Protein AF-A0A3M1UEC3-F1 (afdb_monomer_lite)

Foldseek 3Di:
DDPVVVVVVVVLVVQLVVLQVQLQVQLVVQVVVVLVVCVVVVNNVDDAVLSSQLSSQLSNLLSNLVSCCVPPVDSVVSSVVSNCVRNVVSNVVSVVVVVVVVVVVPDD

Secondary structure (DSSP, 8-state):
--HHHHHHHHHHHHHHHHHHHHHHHHHHHHHHHHHHHHHHTT-TT---HHHHHHHHHHHHHHHHHHHTHHHHS-HHHHHHHHHHHHHHHHHHHHHHHHHHHHHHHT--

Sequence (108 aa):
MSVDHSQADREFFTRWVRATFAGWLLGFVFVVLAAVGGDLIGIGDRESQFIVGIAMGAGVGYAQGRVMRQWLGATWRWAWASAIGMGVPFGVSDLVSAVWSEFSFSLP

Radius of gyration: 18.57 Å; chains: 1; bounding box: 50×21×59 Å

Structure (mmCIF, N/CA/C/O backbone):
data_AF-A0A3M1UEC3-F1
#
_entry.id   AF-A0A3M1UEC3-F1
#
loop_
_atom_site.group_PDB
_atom_site.id
_atom_site.type_symbol
_atom_site.label_atom_id
_atom_site.label_alt_id
_atom_site.label_comp_id
_atom_site.label_asym_id
_atom_site.label_entity_id
_atom_site.label_seq_id
_atom_site.pdbx_PDB_ins_code
_atom_site.Cartn_x
_atom_site.Cartn_y
_atom_site.Cartn_z
_atom_site.occupancy
_atom_site.B_iso_or_equiv
_atom_site.auth_seq_id
_atom_site.auth_comp_id
_atom_site.auth_asym_id
_atom_site.auth_atom_id
_atom_site.pdbx_PDB_model_num
ATOM 1 N N . MET A 1 1 ? -7.027 -0.292 35.930 1.00 54.59 1 MET A N 1
ATOM 2 C CA . MET A 1 1 ? -7.428 -0.537 34.527 1.00 54.59 1 MET A CA 1
ATOM 3 C C . MET A 1 1 ? -8.760 -1.261 34.557 1.00 54.59 1 MET A C 1
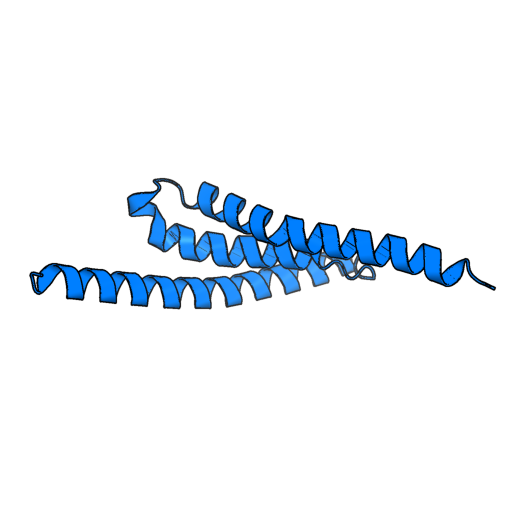ATOM 5 O O . MET A 1 1 ? -8.799 -2.377 35.057 1.00 54.59 1 MET A O 1
ATOM 9 N N . SER A 1 2 ? -9.854 -0.607 34.164 1.00 58.56 2 SER A N 1
ATOM 10 C CA . SER A 1 2 ? -11.191 -1.217 34.160 1.00 58.56 2 SER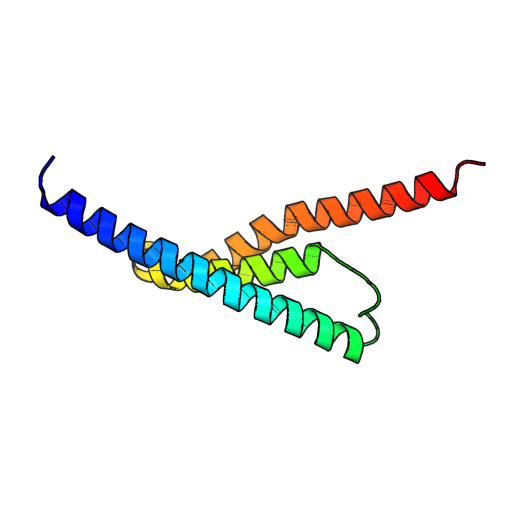 A CA 1
ATOM 11 C C . SER A 1 2 ? -11.321 -2.221 33.009 1.00 58.56 2 SER A C 1
ATOM 13 O O . SER A 1 2 ? -10.767 -2.025 31.928 1.00 58.56 2 SER A O 1
ATOM 15 N N . VAL A 1 3 ? -12.039 -3.316 33.264 1.00 63.69 3 VAL A N 1
ATOM 16 C CA . VAL A 1 3 ? -12.215 -4.469 32.361 1.00 63.69 3 VAL A CA 1
ATOM 17 C C . VAL A 1 3 ? -12.791 -4.072 30.988 1.00 63.69 3 VAL A C 1
ATOM 19 O O . VAL A 1 3 ? -12.439 -4.695 29.987 1.00 63.69 3 VAL A O 1
ATOM 22 N N . ASP A 1 4 ? -13.578 -2.994 30.922 1.00 67.88 4 ASP A N 1
ATOM 23 C CA . ASP A 1 4 ? -14.203 -2.490 29.689 1.00 67.88 4 ASP A CA 1
ATOM 24 C C . ASP A 1 4 ? -13.203 -2.041 28.615 1.00 67.88 4 ASP A C 1
ATOM 26 O O . ASP A 1 4 ? -13.397 -2.336 27.435 1.00 67.88 4 ASP A O 1
ATOM 30 N N . HIS A 1 5 ? -12.095 -1.394 28.996 1.00 69.44 5 HIS A N 1
ATOM 31 C CA . HIS A 1 5 ? -11.080 -0.982 28.016 1.00 69.44 5 HIS A CA 1
ATOM 32 C C . HIS A 1 5 ? -10.411 -2.200 27.362 1.00 69.44 5 HIS A C 1
ATOM 34 O O . HIS A 1 5 ? -10.201 -2.226 26.153 1.00 69.44 5 HIS A O 1
ATOM 40 N N . SER A 1 6 ? -10.175 -3.267 28.135 1.00 79.88 6 SER A N 1
ATOM 41 C CA . SER A 1 6 ? -9.504 -4.469 27.630 1.00 79.88 6 SER A CA 1
ATOM 42 C C . SER A 1 6 ? -10.321 -5.224 26.576 1.00 79.88 6 SER A C 1
ATOM 44 O O . SER A 1 6 ? -9.741 -5.811 25.659 1.00 79.88 6 SER A O 1
ATOM 46 N N . GLN A 1 7 ? -11.652 -5.230 26.684 1.00 84.06 7 GLN A N 1
ATOM 47 C CA . GLN A 1 7 ? -12.507 -5.913 25.709 1.00 84.06 7 GLN A CA 1
ATOM 48 C C . GLN A 1 7 ? -12.624 -5.134 24.396 1.00 84.06 7 GLN A C 1
ATOM 50 O O . GLN A 1 7 ? -12.459 -5.728 23.328 1.00 84.06 7 GLN A O 1
ATOM 55 N N . ALA A 1 8 ? -12.831 -3.815 24.472 1.00 84.19 8 ALA A N 1
ATOM 56 C CA . ALA A 1 8 ? -12.898 -2.951 23.295 1.00 84.19 8 ALA A CA 1
ATOM 57 C C . ALA A 1 8 ? -11.588 -2.987 22.483 1.00 84.19 8 ALA A C 1
ATOM 59 O O . ALA A 1 8 ? -11.621 -3.105 21.255 1.00 84.19 8 ALA A O 1
ATOM 60 N N . ASP A 1 9 ? -10.439 -2.988 23.165 1.00 87.44 9 ASP A N 1
ATOM 61 C CA . ASP A 1 9 ? -9.122 -3.072 22.525 1.00 87.44 9 ASP A CA 1
ATOM 62 C C . ASP A 1 9 ? -8.921 -4.408 21.792 1.00 87.44 9 ASP A C 1
ATOM 64 O O . ASP A 1 9 ? -8.427 -4.442 20.661 1.00 87.44 9 ASP A O 1
ATOM 68 N N . ARG A 1 10 ? -9.349 -5.525 22.397 1.00 89.69 10 ARG A N 1
ATOM 69 C CA . ARG A 1 10 ? -9.280 -6.861 21.775 1.00 89.69 10 ARG A CA 1
ATOM 70 C C . ARG A 1 10 ? -10.174 -6.971 20.549 1.00 89.69 10 ARG A C 1
ATOM 72 O O . ARG A 1 10 ? -9.771 -7.564 19.543 1.00 89.69 10 ARG A O 1
ATOM 79 N N . GLU A 1 11 ? -11.381 -6.421 20.618 1.00 90.75 11 GLU A N 1
ATOM 80 C CA . GLU A 1 11 ? -12.302 -6.421 19.487 1.00 90.75 11 GLU A CA 1
ATOM 81 C C . GLU A 1 11 ? -11.749 -5.579 18.333 1.00 90.75 11 GLU A C 1
ATOM 83 O O . GLU A 1 11 ? -11.721 -6.045 17.187 1.00 90.75 11 GLU A O 1
ATOM 88 N N . PHE A 1 12 ? -11.250 -4.376 18.631 1.00 90.12 12 PHE A N 1
ATOM 89 C CA . PHE A 1 12 ? -10.588 -3.531 17.645 1.00 90.12 12 PHE A CA 1
ATOM 90 C C . PHE A 1 12 ? -9.405 -4.251 16.997 1.00 90.12 12 PHE A C 1
ATOM 92 O O . PHE A 1 12 ? -9.348 -4.342 15.771 1.00 90.12 12 PHE A O 1
ATOM 99 N N . PHE A 1 13 ? -8.509 -4.822 17.804 1.00 92.06 13 PHE A N 1
ATOM 100 C CA . PHE A 1 13 ? -7.345 -5.552 17.316 1.00 92.06 13 PHE A CA 1
ATOM 101 C C . PHE A 1 13 ? -7.744 -6.715 16.400 1.00 92.06 13 PHE A C 1
ATOM 103 O O . PHE A 1 13 ? -7.201 -6.870 15.309 1.00 92.06 13 PHE A O 1
ATOM 110 N N . THR A 1 14 ? -8.755 -7.493 16.785 1.00 94.88 14 THR A N 1
ATOM 111 C CA . THR A 1 14 ? -9.245 -8.615 15.973 1.00 94.88 14 THR A CA 1
ATOM 112 C C . THR A 1 14 ? -9.810 -8.136 14.634 1.00 94.88 14 THR A C 1
ATOM 114 O O . THR A 1 14 ? -9.504 -8.705 13.582 1.00 94.88 14 THR A O 1
ATOM 117 N N . ARG A 1 15 ? -10.617 -7.066 14.643 1.00 94.06 15 ARG A N 1
ATOM 118 C CA . ARG A 1 15 ? -11.148 -6.447 13.417 1.00 94.06 15 ARG A CA 1
ATOM 119 C C . ARG A 1 15 ? -10.018 -5.906 12.539 1.00 94.06 15 ARG A C 1
ATOM 121 O O . ARG A 1 15 ? -10.052 -6.100 11.326 1.00 94.06 15 ARG A O 1
ATOM 128 N N . TRP A 1 16 ? -9.006 -5.289 13.144 1.00 93.69 16 TRP A N 1
ATOM 129 C CA . TRP A 1 16 ? -7.830 -4.750 12.465 1.00 93.69 16 TRP A CA 1
ATOM 130 C C . TRP A 1 16 ? -6.991 -5.833 11.783 1.00 93.69 16 TRP A C 1
ATOM 132 O O . TRP A 1 16 ? -6.658 -5.702 10.604 1.00 93.69 16 TRP A O 1
ATOM 142 N N . VAL A 1 17 ? -6.695 -6.932 12.484 1.00 96.06 17 VAL A N 1
ATOM 143 C CA . VAL A 1 17 ? -5.950 -8.074 11.931 1.00 96.06 17 VAL A CA 1
ATOM 144 C C . VAL A 1 17 ? -6.707 -8.686 10.755 1.00 96.06 17 VAL A C 1
ATOM 146 O O . VAL A 1 17 ? -6.132 -8.871 9.684 1.00 96.06 17 VAL A O 1
ATOM 149 N N . ARG A 1 18 ? -8.015 -8.931 10.906 1.00 96.06 18 ARG A N 1
ATOM 150 C CA . ARG A 1 18 ? -8.853 -9.482 9.826 1.00 96.06 18 ARG A CA 1
ATOM 151 C C . ARG A 1 18 ? -8.923 -8.555 8.618 1.00 96.06 18 ARG A C 1
ATOM 153 O O . ARG A 1 18 ? -8.848 -9.028 7.489 1.00 96.06 18 ARG A O 1
ATOM 160 N N . ALA A 1 19 ? -9.051 -7.250 8.843 1.00 95.25 19 ALA A N 1
ATOM 161 C CA . ALA A 1 19 ? -9.049 -6.268 7.768 1.00 95.25 19 ALA A CA 1
ATOM 162 C C . ALA A 1 19 ? -7.689 -6.179 7.075 1.00 95.25 19 ALA A C 1
ATOM 164 O O . ALA A 1 19 ? -7.642 -6.084 5.857 1.00 95.25 19 ALA A O 1
ATOM 165 N N . THR A 1 20 ? -6.590 -6.277 7.822 1.00 95.31 20 THR A N 1
ATOM 166 C CA . THR A 1 20 ? -5.242 -6.318 7.243 1.00 95.31 20 THR A CA 1
ATOM 167 C C . THR A 1 20 ? -5.074 -7.560 6.372 1.00 95.31 20 THR A C 1
ATOM 169 O O . THR A 1 20 ? -4.657 -7.439 5.227 1.00 95.31 20 THR A O 1
ATOM 172 N N . PHE A 1 21 ? -5.486 -8.732 6.859 1.00 97.38 21 PHE A N 1
ATOM 173 C CA . PHE A 1 21 ? -5.464 -9.971 6.080 1.00 97.38 21 PHE A CA 1
ATOM 174 C C . PHE A 1 21 ? -6.317 -9.876 4.803 1.00 97.38 21 PHE A C 1
ATOM 176 O O . PHE A 1 21 ? -5.835 -10.163 3.710 1.00 97.38 21 PHE A O 1
ATOM 183 N N . ALA A 1 22 ? -7.563 -9.404 4.914 1.00 96.06 22 ALA A N 1
ATOM 184 C CA . ALA A 1 22 ? -8.431 -9.188 3.756 1.00 96.06 22 ALA A CA 1
ATOM 185 C C . ALA A 1 22 ? -7.841 -8.162 2.774 1.00 96.06 22 ALA A C 1
ATOM 187 O O . ALA A 1 22 ? -7.955 -8.321 1.563 1.00 96.06 22 ALA A O 1
ATOM 188 N N . GLY A 1 23 ? -7.184 -7.130 3.298 1.00 96.88 23 GLY A N 1
ATOM 189 C CA . GLY A 1 23 ? -6.496 -6.117 2.516 1.00 96.88 23 GLY A CA 1
ATOM 190 C C . GLY A 1 23 ? -5.290 -6.657 1.752 1.00 96.88 23 GLY A C 1
ATOM 191 O O . GLY A 1 23 ? -5.084 -6.262 0.611 1.00 96.88 23 GLY A O 1
ATOM 192 N N . TRP A 1 24 ? -4.545 -7.604 2.326 1.00 96.88 24 TRP A N 1
ATOM 193 C CA . TRP A 1 24 ? -3.484 -8.328 1.621 1.00 96.88 24 TRP A CA 1
ATOM 194 C C . TRP A 1 24 ? -4.037 -9.163 0.465 1.00 96.88 24 TRP A C 1
ATOM 196 O O . TRP A 1 24 ? -3.508 -9.084 -0.640 1.00 96.88 24 TRP A O 1
ATOM 206 N N . LEU A 1 25 ? -5.128 -9.908 0.683 1.00 97.69 25 LEU A N 1
ATOM 207 C CA . LEU A 1 25 ? -5.791 -10.660 -0.392 1.00 97.69 25 LEU A CA 1
ATOM 208 C C . LEU A 1 25 ? -6.293 -9.732 -1.505 1.00 97.69 25 LEU A C 1
ATOM 210 O O . LEU A 1 25 ? -6.100 -10.015 -2.683 1.00 97.69 25 LEU A O 1
ATOM 214 N N . LEU A 1 26 ? -6.904 -8.603 -1.136 1.00 96.88 26 LEU A N 1
ATOM 215 C CA . LEU A 1 26 ? -7.363 -7.596 -2.090 1.00 96.88 26 LEU A CA 1
ATOM 216 C C . LEU A 1 26 ? -6.193 -6.967 -2.859 1.00 96.88 26 LEU A C 1
ATOM 218 O O . LEU A 1 26 ? -6.276 -6.798 -4.071 1.00 96.88 26 LEU A O 1
ATOM 222 N N . GLY A 1 27 ? -5.097 -6.659 -2.165 1.00 97.00 27 GLY A N 1
ATOM 223 C CA . GLY A 1 27 ? -3.867 -6.156 -2.769 1.00 97.00 27 GLY A CA 1
ATOM 224 C C . GLY A 1 27 ? -3.292 -7.142 -3.779 1.00 97.00 27 GLY A C 1
ATOM 225 O O . GLY A 1 27 ? -2.985 -6.751 -4.898 1.00 97.00 27 GLY A O 1
ATOM 226 N N . PHE A 1 28 ? -3.247 -8.431 -3.436 1.00 96.56 28 PHE A N 1
ATOM 227 C CA . PHE A 1 28 ? -2.815 -9.482 -4.355 1.00 96.56 28 PHE A CA 1
ATOM 228 C C . PHE A 1 28 ? -3.693 -9.542 -5.612 1.00 96.56 28 PHE A C 1
ATOM 230 O O . PHE A 1 28 ? -3.174 -9.612 -6.723 1.00 96.56 28 PHE A O 1
ATOM 237 N N . VAL A 1 29 ? -5.018 -9.435 -5.463 1.00 97.56 29 VAL A N 1
ATOM 238 C CA . VAL A 1 29 ? -5.930 -9.336 -6.614 1.00 97.56 29 VAL A CA 1
ATOM 239 C C . VAL A 1 29 ? -5.596 -8.117 -7.477 1.00 97.56 29 VAL A C 1
ATOM 241 O O . VAL A 1 29 ? -5.548 -8.237 -8.697 1.00 97.56 29 VAL A O 1
ATOM 244 N N . PHE A 1 30 ? -5.313 -6.957 -6.878 1.00 96.25 30 PHE A N 1
ATOM 245 C CA . PHE A 1 30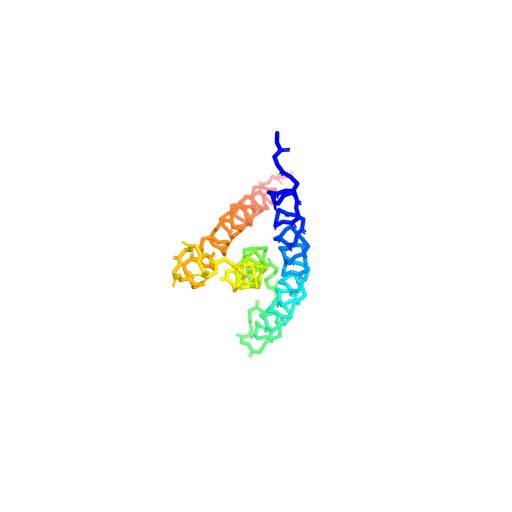 ? -4.896 -5.769 -7.628 1.00 96.25 30 PHE A CA 1
ATOM 246 C C . PHE A 1 30 ? -3.560 -5.957 -8.351 1.00 96.25 30 PHE A C 1
ATOM 248 O O . PHE A 1 30 ? -3.437 -5.497 -9.481 1.00 96.25 30 PHE A O 1
ATOM 255 N N . VAL A 1 31 ? -2.595 -6.661 -7.751 1.00 94.94 31 VAL A N 1
ATOM 256 C CA . VAL A 1 31 ? -1.324 -7.008 -8.406 1.00 94.94 31 VAL A CA 1
ATOM 257 C C . VAL A 1 31 ? -1.577 -7.873 -9.639 1.00 94.94 31 VAL A C 1
ATOM 259 O O . VAL A 1 31 ? -1.076 -7.556 -10.712 1.00 94.94 31 VAL A O 1
ATOM 262 N N . VAL A 1 32 ? -2.400 -8.919 -9.518 1.00 94.94 32 VAL A N 1
ATOM 263 C CA . VAL A 1 32 ? -2.747 -9.797 -10.649 1.00 94.94 32 VAL A CA 1
ATOM 264 C C . VAL A 1 32 ? -3.461 -9.019 -11.753 1.00 94.94 32 VAL A C 1
ATOM 266 O O . VAL A 1 32 ? -3.120 -9.159 -12.924 1.00 94.94 32 VAL A O 1
ATOM 269 N N . LEU A 1 33 ? -4.425 -8.165 -11.398 1.00 94.69 33 LEU A N 1
ATOM 270 C CA . LEU A 1 33 ? -5.126 -7.325 -12.371 1.00 94.69 33 LEU A CA 1
ATOM 271 C C . LEU A 1 33 ? -4.184 -6.336 -13.064 1.00 94.69 33 LEU A C 1
ATOM 273 O O . LEU A 1 33 ? -4.321 -6.114 -14.264 1.00 94.69 33 LEU A O 1
ATOM 277 N N . ALA A 1 34 ? -3.233 -5.755 -12.330 1.00 91.94 34 ALA A N 1
ATOM 278 C CA . ALA A 1 34 ? -2.233 -4.861 -12.895 1.00 91.94 34 ALA A CA 1
ATOM 279 C C . ALA A 1 34 ? -1.276 -5.601 -13.839 1.00 91.94 34 ALA A C 1
ATOM 281 O O . ALA A 1 34 ? -0.974 -5.073 -14.903 1.00 91.94 34 ALA A O 1
ATOM 282 N N . ALA A 1 35 ? -0.861 -6.823 -13.492 1.00 91.62 35 ALA A N 1
ATOM 283 C CA . ALA 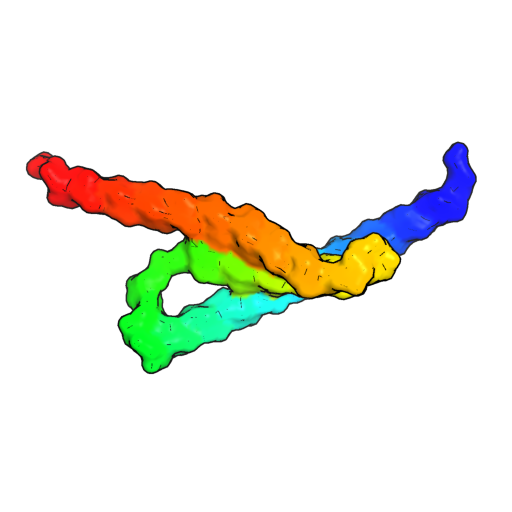A 1 35 ? -0.023 -7.662 -14.346 1.00 91.62 35 ALA A CA 1
ATOM 284 C C . ALA A 1 35 ? -0.739 -8.008 -15.661 1.00 91.62 35 ALA A C 1
ATOM 286 O O . ALA A 1 35 ? -0.255 -7.664 -16.734 1.00 91.62 35 ALA A O 1
ATOM 287 N N . VAL A 1 36 ? -1.955 -8.561 -15.579 1.00 92.25 36 VAL A N 1
ATOM 288 C CA . VAL A 1 36 ? -2.766 -8.889 -16.766 1.00 92.25 36 VAL A CA 1
ATOM 289 C C . VAL A 1 36 ? -3.069 -7.638 -17.595 1.00 92.25 36 VAL A C 1
ATOM 291 O O . VAL A 1 36 ? -2.993 -7.663 -18.819 1.00 92.25 36 VAL A O 1
ATOM 294 N N . GLY A 1 37 ? -3.403 -6.520 -16.946 1.00 91.31 37 GLY A N 1
ATOM 295 C CA . GLY A 1 37 ? -3.618 -5.244 -17.628 1.00 91.31 37 GLY A CA 1
ATOM 296 C C . GLY A 1 37 ? -2.360 -4.733 -18.334 1.00 91.31 37 GLY A C 1
ATOM 297 O O . GLY A 1 37 ? -2.461 -4.193 -19.434 1.00 91.31 37 GLY A O 1
ATOM 298 N N . GLY A 1 38 ? -1.188 -4.935 -17.728 1.00 89.38 38 GLY A N 1
ATOM 299 C CA . GLY A 1 38 ? 0.113 -4.612 -18.304 1.00 89.38 38 GLY A CA 1
ATOM 300 C C . GLY A 1 38 ? 0.415 -5.429 -19.557 1.00 89.38 38 GLY A C 1
ATOM 301 O O . GLY A 1 38 ? 0.823 -4.852 -20.568 1.00 89.38 38 GLY A O 1
ATOM 302 N N . ASP A 1 39 ? 0.137 -6.734 -19.530 1.00 89.38 39 ASP A N 1
ATOM 303 C CA . ASP A 1 39 ? 0.278 -7.619 -20.694 1.00 89.38 39 ASP A CA 1
ATOM 304 C C . ASP A 1 39 ? -0.603 -7.151 -21.861 1.00 89.38 39 ASP A C 1
ATOM 306 O O . ASP A 1 39 ? -0.152 -7.071 -23.003 1.00 89.38 39 ASP A O 1
ATOM 310 N N . LEU A 1 40 ? -1.852 -6.761 -21.576 1.00 90.81 40 LEU A N 1
ATOM 311 C CA . LEU A 1 40 ? -2.809 -6.318 -22.597 1.00 90.81 40 LEU A CA 1
ATOM 312 C C . LEU A 1 40 ? -2.403 -5.021 -23.310 1.00 90.81 40 LEU A C 1
ATOM 314 O O . LEU A 1 40 ? -2.800 -4.814 -24.457 1.00 90.81 40 LEU A O 1
ATOM 318 N N . ILE A 1 41 ? -1.639 -4.144 -22.652 1.00 90.12 41 ILE A N 1
ATOM 319 C CA . ILE A 1 41 ? -1.173 -2.871 -23.230 1.00 90.12 41 ILE A CA 1
ATOM 320 C C . ILE A 1 41 ? 0.309 -2.898 -23.634 1.00 90.12 41 ILE A C 1
ATOM 322 O O . ILE A 1 41 ? 0.861 -1.858 -23.992 1.00 90.12 41 ILE A O 1
ATOM 326 N N . GLY A 1 42 ? 0.949 -4.073 -23.598 1.00 84.44 42 GLY A N 1
ATOM 327 C CA . GLY A 1 42 ? 2.332 -4.270 -24.044 1.00 84.44 42 GLY A CA 1
ATOM 328 C C . GLY A 1 42 ? 3.401 -3.706 -23.104 1.00 84.44 42 GLY A C 1
ATOM 329 O O . GLY A 1 42 ? 4.500 -3.392 -23.555 1.00 84.44 42 GLY A O 1
ATOM 330 N N . ILE A 1 43 ? 3.093 -3.544 -21.813 1.00 82.44 43 ILE A N 1
ATOM 331 C CA . ILE A 1 43 ? 4.067 -3.146 -20.775 1.00 82.44 43 ILE A CA 1
ATOM 332 C C . ILE A 1 43 ? 4.365 -4.265 -19.766 1.00 82.44 43 ILE A C 1
ATOM 334 O O . ILE A 1 43 ? 5.120 -4.035 -18.824 1.00 82.44 43 ILE A O 1
ATOM 338 N N . GLY A 1 44 ? 3.771 -5.448 -19.953 1.00 73.88 44 GLY A N 1
ATOM 339 C CA . GLY A 1 44 ? 3.850 -6.593 -19.040 1.00 73.88 44 GLY A CA 1
ATOM 340 C C . GLY A 1 44 ? 5.259 -7.135 -18.799 1.00 73.88 44 GLY A C 1
ATOM 341 O O . GLY A 1 44 ? 5.560 -7.596 -17.703 1.00 73.88 44 GLY A O 1
ATOM 342 N N . ASP A 1 45 ? 6.163 -6.961 -19.766 1.00 71.12 45 ASP A N 1
ATOM 343 C CA . ASP A 1 45 ? 7.559 -7.408 -19.663 1.00 71.12 45 ASP A CA 1
ATOM 344 C C . ASP A 1 45 ? 8.386 -6.615 -18.630 1.00 71.12 45 ASP A C 1
ATOM 346 O O . ASP A 1 45 ? 9.534 -6.958 -18.344 1.00 71.12 45 ASP A O 1
ATOM 350 N N . ARG A 1 46 ? 7.839 -5.524 -18.075 1.00 74.12 46 ARG A N 1
ATOM 351 C CA . ARG A 1 46 ? 8.498 -4.724 -17.038 1.00 74.12 46 ARG A CA 1
ATOM 352 C C . ARG A 1 46 ? 8.027 -5.165 -15.660 1.00 74.12 46 ARG A C 1
ATOM 354 O O . ARG A 1 46 ? 7.011 -4.683 -15.157 1.00 74.12 46 ARG A O 1
ATOM 361 N N . GLU A 1 47 ? 8.816 -6.016 -15.010 1.00 76.31 47 GLU A N 1
ATOM 362 C CA . GLU A 1 47 ? 8.678 -6.233 -13.571 1.00 76.31 47 GLU A CA 1
ATOM 363 C C . GLU A 1 47 ? 8.915 -4.904 -12.836 1.00 76.31 47 GLU A C 1
ATOM 365 O O . GLU A 1 47 ? 10.014 -4.355 -12.858 1.00 76.31 47 GLU A O 1
ATOM 370 N N . SER A 1 48 ? 7.873 -4.361 -12.202 1.00 87.44 48 SER A N 1
ATOM 371 C CA . SER A 1 48 ? 7.969 -3.140 -11.398 1.00 87.44 48 SER A CA 1
ATOM 372 C C . SER A 1 48 ? 7.433 -3.397 -9.997 1.00 87.44 48 SER A C 1
ATOM 374 O O . SER A 1 48 ? 6.223 -3.552 -9.789 1.00 87.44 48 SER A O 1
ATOM 376 N N . GLN A 1 49 ? 8.336 -3.401 -9.012 1.00 91.44 49 GLN A N 1
ATOM 377 C CA . GLN A 1 49 ? 7.960 -3.501 -7.605 1.00 91.44 49 GLN A CA 1
ATOM 378 C C . GLN A 1 49 ? 7.139 -2.279 -7.184 1.00 91.44 49 GLN A C 1
ATOM 380 O O . GLN A 1 49 ? 6.282 -2.393 -6.312 1.00 91.44 49 GLN A O 1
ATOM 385 N N . PHE A 1 50 ? 7.319 -1.119 -7.824 1.00 92.38 50 PHE A N 1
ATOM 386 C CA . PHE A 1 50 ? 6.486 0.059 -7.580 1.00 92.38 50 PHE A CA 1
ATOM 387 C C . PHE A 1 50 ? 4.991 -0.236 -7.763 1.00 92.38 50 PHE A C 1
ATOM 389 O O . PHE A 1 50 ? 4.187 0.088 -6.885 1.00 92.38 50 PHE A O 1
ATOM 396 N N . ILE A 1 51 ? 4.615 -0.899 -8.863 1.00 91.94 51 ILE A N 1
ATOM 397 C CA . ILE A 1 51 ? 3.219 -1.273 -9.136 1.00 91.94 51 ILE A CA 1
ATOM 398 C C . ILE A 1 51 ? 2.708 -2.235 -8.062 1.00 91.94 51 ILE A C 1
ATOM 400 O O . ILE A 1 51 ? 1.598 -2.055 -7.556 1.00 91.94 51 ILE A O 1
ATOM 404 N N . VAL A 1 52 ? 3.539 -3.199 -7.651 1.00 93.06 52 VAL A N 1
ATOM 405 C CA . VAL A 1 52 ? 3.223 -4.115 -6.547 1.00 93.06 52 VAL A CA 1
ATOM 406 C C . VAL A 1 52 ? 2.952 -3.338 -5.258 1.00 93.06 52 VAL A C 1
ATOM 408 O O . VAL A 1 52 ? 1.947 -3.576 -4.593 1.00 93.06 52 VAL A O 1
ATOM 411 N N . GLY A 1 53 ? 3.793 -2.361 -4.925 1.00 93.62 53 GLY A N 1
ATOM 412 C CA . GLY A 1 53 ? 3.677 -1.555 -3.707 1.00 93.62 53 GLY A CA 1
ATOM 413 C C . GLY A 1 53 ? 2.420 -0.702 -3.680 1.00 93.62 53 GLY A C 1
ATOM 414 O O . GLY A 1 53 ? 1.720 -0.665 -2.667 1.00 93.62 53 GLY A O 1
ATOM 415 N N . ILE A 1 54 ? 2.086 -0.068 -4.804 1.00 95.94 54 ILE A N 1
ATOM 416 C CA . ILE A 1 54 ? 0.851 0.708 -4.945 1.00 95.94 54 ILE A CA 1
ATOM 417 C C . ILE A 1 54 ? -0.375 -0.204 -4.837 1.00 95.94 54 ILE A C 1
ATOM 419 O O . ILE A 1 54 ? -1.297 0.113 -4.086 1.00 95.94 54 ILE A O 1
ATOM 423 N N . ALA A 1 55 ? -0.387 -1.345 -5.531 1.00 95.69 55 ALA A N 1
ATOM 424 C CA . ALA A 1 55 ? -1.502 -2.291 -5.512 1.00 95.69 55 ALA A CA 1
ATOM 425 C C . ALA A 1 55 ? -1.724 -2.893 -4.113 1.00 95.69 55 ALA A C 1
ATOM 427 O O . ALA A 1 55 ? -2.842 -2.871 -3.588 1.00 95.69 55 ALA A O 1
ATOM 428 N N . MET A 1 56 ? -0.652 -3.353 -3.464 1.00 96.62 56 MET A N 1
ATOM 429 C CA . MET A 1 56 ? -0.695 -3.882 -2.101 1.00 96.62 56 MET A CA 1
ATOM 430 C C . MET A 1 56 ? -1.107 -2.812 -1.092 1.00 96.62 56 MET A C 1
ATOM 432 O O . MET A 1 56 ? -2.005 -3.042 -0.278 1.00 96.62 56 MET A O 1
ATOM 436 N N . GLY A 1 57 ? -0.514 -1.620 -1.176 1.00 96.44 57 GLY A N 1
ATOM 437 C CA . GLY A 1 57 ? -0.837 -0.504 -0.295 1.00 96.44 57 GLY A CA 1
ATOM 438 C C . GLY A 1 57 ? -2.274 -0.013 -0.465 1.00 96.44 57 GLY A C 1
ATOM 439 O O . GLY A 1 57 ? -2.934 0.279 0.532 1.00 96.44 57 GLY A O 1
ATOM 440 N N . ALA A 1 58 ? -2.804 -0.004 -1.690 1.00 95.56 58 ALA A N 1
ATOM 441 C CA . ALA A 1 58 ? -4.202 0.321 -1.956 1.00 95.56 58 ALA A CA 1
ATOM 442 C C . ALA A 1 58 ? -5.158 -0.732 -1.374 1.00 95.56 58 ALA A C 1
ATOM 444 O O . ALA A 1 58 ? -6.140 -0.366 -0.728 1.00 95.56 58 ALA A O 1
ATOM 445 N N . GLY A 1 59 ? -4.869 -2.027 -1.546 1.00 96.12 59 GLY A N 1
ATOM 446 C CA . GLY A 1 59 ? -5.685 -3.115 -0.994 1.00 96.12 59 GLY A CA 1
ATOM 447 C C . GLY A 1 59 ? -5.708 -3.116 0.538 1.00 96.12 59 GLY A C 1
ATOM 448 O O . GLY A 1 59 ? -6.780 -3.079 1.155 1.00 96.12 59 GLY A O 1
ATOM 449 N N . VAL A 1 60 ? -4.524 -3.076 1.158 1.00 96.56 60 VAL A N 1
ATOM 450 C CA . VAL A 1 60 ? -4.361 -3.031 2.620 1.00 96.56 60 VAL A CA 1
ATOM 451 C C . VAL A 1 60 ? -4.970 -1.760 3.197 1.00 96.56 60 VAL A C 1
ATOM 453 O O . VAL A 1 60 ? -5.781 -1.830 4.123 1.00 96.56 60 VAL A O 1
ATOM 456 N N . GLY A 1 61 ? -4.643 -0.605 2.619 1.00 95.50 61 GLY A N 1
ATOM 457 C CA . GLY A 1 61 ? -5.144 0.685 3.068 1.00 95.50 61 GLY A CA 1
ATOM 458 C C . GLY A 1 61 ? -6.656 0.827 2.890 1.00 95.50 61 GLY A C 1
ATOM 459 O O . GLY A 1 61 ? -7.337 1.361 3.763 1.00 95.50 61 GLY A O 1
ATOM 460 N N . TYR A 1 62 ? -7.246 0.290 1.824 1.00 94.94 62 TYR A N 1
ATOM 461 C CA . TYR A 1 62 ? -8.702 0.281 1.695 1.00 94.94 62 TYR A CA 1
ATOM 462 C C . TYR A 1 62 ? -9.357 -0.532 2.819 1.00 94.94 62 TYR A C 1
ATOM 464 O O . TYR A 1 62 ? -10.236 -0.021 3.519 1.00 94.94 62 TYR A O 1
ATOM 472 N N . ALA A 1 63 ? -8.913 -1.772 3.044 1.00 95.06 63 ALA A N 1
ATOM 473 C CA . ALA A 1 63 ? -9.512 -2.654 4.043 1.00 95.06 63 ALA A CA 1
ATOM 474 C C . ALA A 1 63 ? -9.327 -2.128 5.478 1.00 95.06 63 ALA A C 1
ATOM 476 O O . ALA A 1 63 ? -10.291 -2.058 6.247 1.00 95.06 63 ALA A O 1
ATOM 477 N N . GLN A 1 64 ? -8.123 -1.670 5.826 1.00 94.69 64 GLN A N 1
ATOM 478 C CA . GLN A 1 64 ? -7.851 -1.012 7.107 1.00 94.69 64 GLN A CA 1
ATOM 479 C C . GLN A 1 64 ? -8.655 0.282 7.261 1.00 94.69 64 GLN A C 1
ATOM 481 O O . GLN A 1 64 ? -9.270 0.517 8.302 1.00 94.69 64 GLN A O 1
ATOM 486 N N . GLY A 1 65 ? -8.740 1.089 6.203 1.00 93.44 65 GLY A N 1
ATOM 487 C CA . GLY A 1 65 ? -9.497 2.334 6.190 1.00 93.44 65 GLY A CA 1
ATOM 488 C C . GLY A 1 65 ? -11.003 2.136 6.386 1.00 93.44 65 GLY A C 1
ATOM 489 O O . GLY A 1 65 ? -11.686 3.066 6.817 1.00 93.44 65 GLY A O 1
ATOM 490 N N . ARG A 1 66 ? -11.556 0.947 6.100 1.00 91.12 66 ARG A N 1
ATOM 491 C CA . ARG A 1 66 ? -12.952 0.599 6.427 1.00 91.12 66 ARG A CA 1
ATOM 492 C C . ARG A 1 66 ? -13.145 0.404 7.924 1.00 91.12 66 ARG A C 1
ATOM 494 O O . ARG A 1 66 ? -14.119 0.918 8.465 1.00 91.12 66 ARG A O 1
ATOM 501 N N . VAL A 1 67 ? -12.208 -0.274 8.587 1.00 91.00 67 VAL A N 1
ATOM 502 C CA . VAL A 1 67 ? -12.201 -0.396 10.052 1.00 91.00 67 VAL A CA 1
ATOM 503 C C . VAL A 1 67 ? -11.978 0.976 10.678 1.00 91.00 67 VAL A C 1
ATOM 505 O O . VAL A 1 67 ? -12.698 1.350 11.599 1.00 91.00 67 VAL A O 1
ATOM 508 N N . MET A 1 68 ? -11.052 1.766 10.126 1.00 87.69 68 MET A N 1
ATOM 509 C CA . MET A 1 68 ? -10.680 3.064 10.684 1.00 87.69 68 MET A CA 1
ATOM 510 C C . MET A 1 68 ? -11.647 4.211 10.387 1.00 87.69 68 MET A C 1
ATOM 512 O O . MET A 1 68 ? -11.476 5.312 10.915 1.00 87.69 68 MET A O 1
ATOM 516 N N . ARG A 1 69 ? -12.664 3.982 9.549 1.00 87.88 69 ARG A N 1
ATOM 517 C CA . ARG A 1 69 ? -13.563 5.034 9.056 1.00 87.88 69 ARG A CA 1
ATOM 518 C C . ARG A 1 69 ? -14.221 5.825 10.185 1.00 87.88 69 ARG A C 1
ATOM 520 O O . ARG A 1 69 ? -14.413 7.026 10.039 1.00 87.88 69 ARG A O 1
ATOM 527 N N . GLN A 1 70 ? -14.535 5.160 11.294 1.00 81.44 70 GLN A N 1
ATOM 528 C CA . GLN A 1 70 ? -15.159 5.786 12.459 1.00 81.44 70 GLN A CA 1
ATOM 529 C C . GLN A 1 70 ? -14.244 6.771 13.208 1.00 81.44 70 GLN A C 1
ATOM 531 O O . GLN A 1 70 ? -14.759 7.676 13.850 1.00 81.44 70 GLN A O 1
ATOM 536 N N . TRP A 1 71 ? -12.915 6.649 13.087 1.00 81.38 71 TRP A N 1
ATOM 537 C CA . TRP A 1 71 ? -11.960 7.571 13.724 1.00 81.38 71 TRP A CA 1
ATOM 538 C C . TRP A 1 71 ? -11.400 8.617 12.755 1.00 81.38 71 TRP A C 1
ATOM 540 O O . TRP A 1 71 ? -11.211 9.766 13.136 1.00 81.38 71 TRP A O 1
ATOM 550 N N . LEU A 1 72 ? -11.131 8.239 11.501 1.00 77.88 72 LEU A N 1
ATOM 551 C CA . LEU A 1 72 ? -10.470 9.118 10.523 1.00 77.88 72 LEU A CA 1
ATOM 552 C C . LEU A 1 72 ? -11.436 9.828 9.564 1.00 77.88 72 LEU A C 1
ATOM 554 O O . LEU A 1 72 ? -11.005 10.629 8.734 1.00 77.88 72 LEU A O 1
ATOM 558 N N . GLY A 1 73 ? -12.730 9.500 9.604 1.00 76.06 73 GLY A N 1
ATOM 559 C CA . GLY A 1 73 ? -13.774 10.097 8.762 1.00 76.06 73 GLY A CA 1
ATOM 560 C C . GLY A 1 73 ? -13.707 9.738 7.269 1.00 76.06 73 GLY A C 1
ATOM 561 O O . GLY A 1 73 ? -14.722 9.829 6.581 1.00 76.06 73 GLY A O 1
ATOM 562 N N . ALA A 1 74 ? -12.560 9.282 6.748 1.00 80.38 74 ALA A N 1
ATOM 563 C CA . ALA A 1 74 ? -12.372 8.996 5.326 1.00 80.38 74 ALA A CA 1
ATOM 564 C C . ALA A 1 74 ? -11.451 7.790 5.061 1.00 80.38 74 ALA A C 1
ATOM 566 O O . ALA A 1 74 ? -10.227 7.893 5.123 1.00 80.38 74 ALA A O 1
ATOM 567 N N . THR A 1 75 ? -12.047 6.667 4.645 1.00 85.25 75 THR A N 1
ATOM 568 C CA . THR A 1 75 ? -11.339 5.450 4.195 1.00 85.25 75 THR A CA 1
ATOM 569 C C . THR A 1 75 ? -10.333 5.733 3.074 1.00 85.25 75 THR A C 1
ATOM 571 O O . THR A 1 75 ? -9.241 5.175 3.063 1.00 85.25 75 THR A O 1
ATOM 574 N N . TRP A 1 76 ? -10.677 6.632 2.149 1.00 87.31 76 TRP A N 1
ATOM 575 C CA . TRP A 1 76 ? -9.859 6.925 0.970 1.00 87.31 76 TRP A CA 1
ATOM 576 C C . TRP A 1 76 ? -8.531 7.612 1.307 1.00 87.31 76 TRP A C 1
ATOM 578 O O . TRP A 1 76 ? -7.514 7.325 0.685 1.00 87.31 76 TRP A O 1
ATOM 588 N N . ARG A 1 77 ? -8.510 8.474 2.334 1.00 89.88 77 ARG A N 1
ATOM 589 C CA . ARG A 1 77 ? -7.275 9.139 2.781 1.00 89.88 77 ARG A CA 1
ATOM 590 C C . ARG A 1 77 ? -6.275 8.126 3.332 1.00 89.88 77 ARG A C 1
ATOM 592 O O . ARG A 1 77 ? -5.092 8.239 3.040 1.00 89.88 77 ARG A O 1
ATOM 599 N N . TRP A 1 78 ? -6.759 7.127 4.075 1.00 91.44 78 TRP A N 1
ATOM 600 C CA . TRP A 1 78 ? -5.923 6.036 4.580 1.00 91.44 78 TRP A CA 1
ATOM 601 C C . TRP A 1 78 ? -5.393 5.161 3.441 1.00 91.44 78 TRP A C 1
ATOM 603 O O . TRP A 1 78 ? -4.203 4.874 3.405 1.00 91.44 78 TRP A O 1
ATOM 613 N N . ALA A 1 79 ? -6.242 4.830 2.462 1.00 92.25 79 ALA A N 1
ATOM 614 C CA . ALA A 1 79 ? -5.828 4.071 1.284 1.00 92.25 79 ALA A CA 1
ATOM 615 C C . ALA A 1 79 ? -4.682 4.752 0.518 1.00 92.25 79 ALA A C 1
ATOM 617 O O . ALA A 1 79 ? -3.687 4.100 0.218 1.00 92.25 79 ALA A O 1
ATOM 618 N N . TRP A 1 80 ? -4.774 6.064 0.272 1.00 93.56 80 TRP A N 1
ATOM 619 C CA . TRP A 1 80 ? -3.688 6.814 -0.368 1.00 93.56 80 TRP A CA 1
ATOM 620 C C . TRP A 1 80 ? -2.427 6.890 0.481 1.00 93.56 80 TRP A C 1
ATOM 622 O O . TRP A 1 80 ? -1.337 6.723 -0.056 1.00 93.56 80 TRP A O 1
ATOM 632 N N . ALA A 1 81 ? -2.556 7.108 1.791 1.00 94.31 81 ALA A N 1
ATOM 633 C CA . ALA A 1 81 ? -1.403 7.109 2.688 1.00 94.31 81 ALA A CA 1
ATOM 634 C C . ALA A 1 81 ? -0.663 5.762 2.644 1.00 94.31 81 ALA A C 1
ATOM 636 O O . ALA A 1 81 ? 0.558 5.743 2.517 1.00 94.31 81 ALA A O 1
ATOM 637 N N . SER A 1 82 ? -1.391 4.642 2.689 1.00 94.62 82 SER A N 1
ATOM 638 C CA . SER A 1 82 ? -0.808 3.301 2.586 1.00 94.62 82 SER A CA 1
ATOM 639 C C . SER A 1 82 ? -0.212 3.025 1.205 1.00 94.62 82 SER A C 1
ATOM 641 O O . SER A 1 82 ? 0.900 2.510 1.125 1.00 94.62 82 SER A O 1
ATOM 643 N N . ALA A 1 83 ? -0.910 3.395 0.127 1.00 94.94 83 ALA A N 1
ATOM 644 C CA . ALA A 1 83 ? -0.424 3.228 -1.240 1.00 94.94 83 ALA A CA 1
ATOM 645 C C . ALA A 1 83 ? 0.877 4.001 -1.466 1.00 94.94 83 ALA A C 1
ATOM 647 O O . ALA A 1 83 ? 1.859 3.418 -1.902 1.00 94.94 83 ALA A O 1
ATOM 648 N N . ILE A 1 84 ? 0.926 5.283 -1.098 1.00 95.44 84 ILE A N 1
ATOM 649 C CA . ILE A 1 84 ? 2.138 6.101 -1.222 1.00 95.44 84 ILE A CA 1
ATOM 650 C C . ILE A 1 84 ? 3.240 5.558 -0.305 1.00 95.44 84 ILE A C 1
ATOM 652 O O . ILE A 1 84 ? 4.376 5.396 -0.744 1.00 95.44 84 ILE A O 1
ATOM 656 N N . GLY A 1 85 ? 2.906 5.227 0.946 1.00 95.00 85 GLY A N 1
ATOM 657 C CA . GLY A 1 85 ? 3.863 4.718 1.927 1.00 95.00 85 GLY A CA 1
ATOM 658 C C . GLY A 1 85 ? 4.535 3.406 1.515 1.00 95.00 85 GLY A C 1
ATOM 659 O O . GLY A 1 85 ? 5.710 3.221 1.811 1.00 95.00 85 GLY A O 1
ATOM 660 N N . MET A 1 86 ? 3.824 2.519 0.810 1.00 94.31 86 MET A N 1
ATOM 661 C CA . MET A 1 86 ? 4.394 1.284 0.251 1.00 94.31 86 MET A CA 1
ATOM 662 C C . MET A 1 86 ? 5.003 1.484 -1.140 1.00 94.31 86 MET A C 1
ATOM 664 O O . MET A 1 86 ? 6.033 0.896 -1.452 1.00 94.31 86 MET A O 1
ATOM 668 N N . GLY A 1 87 ? 4.396 2.327 -1.973 1.00 94.31 87 GLY A N 1
ATOM 669 C CA . GLY A 1 87 ? 4.858 2.599 -3.329 1.00 94.31 87 GLY A CA 1
ATOM 670 C C . GLY A 1 87 ? 6.224 3.275 -3.349 1.00 94.31 87 GLY A C 1
ATOM 671 O O . GLY A 1 87 ? 7.103 2.831 -4.072 1.00 94.31 87 GLY A O 1
ATOM 672 N N . VAL A 1 88 ? 6.448 4.303 -2.526 1.00 95.19 88 VAL A N 1
ATOM 673 C CA . VAL A 1 88 ? 7.723 5.045 -2.494 1.00 95.19 88 VAL A CA 1
ATOM 674 C C . VAL A 1 88 ? 8.948 4.141 -2.283 1.00 95.19 88 VAL A C 1
ATOM 676 O O . VAL A 1 88 ? 9.841 4.195 -3.128 1.00 95.19 88 VAL A O 1
ATOM 679 N N . PRO A 1 89 ? 9.043 3.300 -1.232 1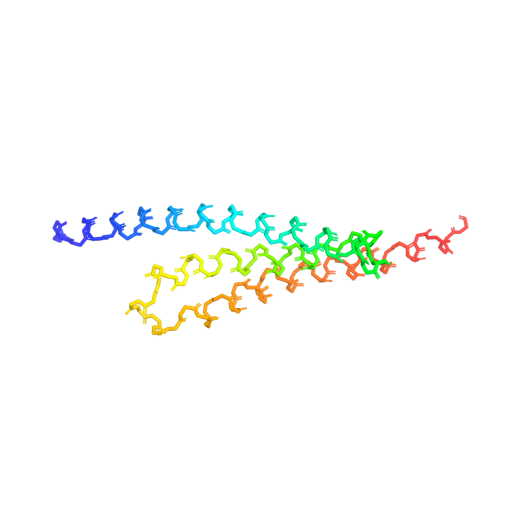.00 92.69 89 PRO A N 1
ATOM 680 C CA . PRO A 1 89 ? 10.225 2.462 -1.032 1.00 92.69 89 PRO A CA 1
ATOM 681 C C . PRO A 1 89 ? 10.434 1.453 -2.169 1.00 92.69 89 PRO A C 1
ATOM 683 O O . PRO A 1 89 ? 11.574 1.219 -2.562 1.00 92.69 89 PRO A O 1
ATOM 686 N N . PHE A 1 90 ? 9.365 0.901 -2.747 1.00 91.69 90 PHE A N 1
ATOM 687 C CA . PHE A 1 90 ? 9.494 -0.007 -3.889 1.00 91.69 90 PHE A CA 1
ATOM 688 C C . PHE A 1 90 ? 9.876 0.716 -5.182 1.00 91.69 90 PHE A C 1
ATOM 690 O O . PHE A 1 90 ? 10.676 0.194 -5.946 1.00 91.69 90 PHE A O 1
ATOM 697 N N . GLY A 1 91 ? 9.404 1.944 -5.397 1.00 92.25 91 GLY A N 1
ATOM 698 C CA . GLY A 1 91 ? 9.845 2.776 -6.519 1.00 92.25 91 GLY A CA 1
ATOM 699 C C . GLY A 1 91 ? 11.307 3.195 -6.400 1.00 92.25 91 GLY A C 1
ATOM 700 O O . GLY A 1 91 ? 12.030 3.200 -7.391 1.00 92.25 91 GLY A O 1
ATOM 701 N N . VAL A 1 92 ? 11.770 3.488 -5.181 1.00 93.69 92 VAL A N 1
ATOM 702 C CA . VAL A 1 92 ? 13.198 3.709 -4.914 1.00 93.69 92 VAL A CA 1
ATOM 703 C C . VAL A 1 92 ? 13.997 2.441 -5.214 1.00 93.69 92 VAL A C 1
ATOM 705 O O . VAL A 1 92 ? 15.043 2.535 -5.848 1.00 93.69 92 VAL A O 1
ATOM 708 N N . SER A 1 93 ? 13.503 1.266 -4.814 1.00 90.44 93 SER A N 1
ATOM 709 C CA . SER A 1 93 ? 14.144 -0.013 -5.139 1.00 90.44 93 SER A CA 1
ATOM 710 C C . SER A 1 93 ? 14.234 -0.242 -6.650 1.00 90.44 93 SER A C 1
ATOM 712 O O . SER A 1 93 ? 15.319 -0.543 -7.134 1.00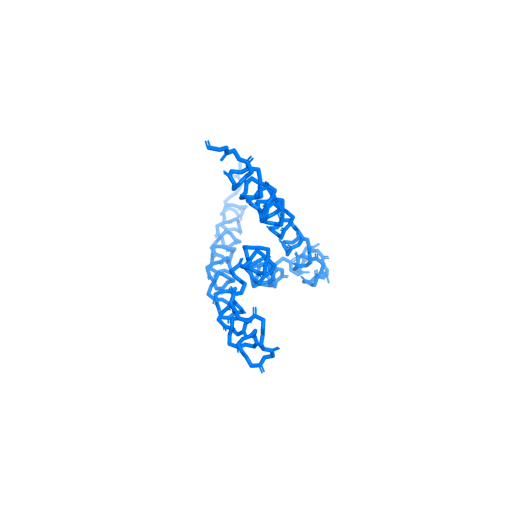 90.44 93 SER A O 1
ATOM 714 N N . ASP A 1 94 ? 13.141 -0.044 -7.393 1.00 89.94 94 ASP A N 1
ATOM 715 C CA . ASP A 1 94 ? 13.118 -0.165 -8.858 1.00 89.94 94 ASP A CA 1
ATOM 716 C C . ASP A 1 94 ? 14.147 0.776 -9.508 1.00 89.94 94 ASP A C 1
ATOM 718 O O . ASP A 1 94 ? 14.903 0.363 -10.386 1.00 89.94 94 ASP A O 1
ATOM 722 N N . LEU A 1 95 ? 14.230 2.031 -9.043 1.00 91.00 95 LEU A N 1
ATOM 723 C CA . LEU A 1 95 ? 15.194 3.010 -9.552 1.00 91.00 95 LEU A CA 1
ATOM 724 C C . LEU A 1 95 ? 16.642 2.597 -9.262 1.00 91.00 95 LEU A C 1
ATOM 726 O O . LEU A 1 95 ? 17.494 2.678 -10.146 1.00 91.00 95 LEU A O 1
ATOM 730 N N . VAL A 1 96 ? 16.926 2.152 -8.036 1.00 92.44 96 VAL A N 1
ATOM 731 C CA . VAL A 1 96 ? 18.262 1.678 -7.648 1.00 92.44 96 VAL A CA 1
ATOM 732 C C . VAL A 1 96 ? 18.659 0.466 -8.486 1.00 92.44 96 VAL A C 1
ATOM 734 O O . VAL A 1 96 ? 19.778 0.425 -8.990 1.00 92.44 96 VAL A O 1
ATOM 737 N N . SER A 1 97 ? 17.748 -0.488 -8.686 1.00 87.62 97 SER A N 1
ATOM 738 C CA . SER A 1 97 ? 17.983 -1.667 -9.522 1.00 87.62 97 SER A CA 1
ATOM 739 C C . SER A 1 97 ? 18.231 -1.299 -10.986 1.00 87.62 97 SER A C 1
ATOM 741 O O . SER A 1 97 ? 19.159 -1.838 -11.590 1.00 87.62 97 SER A O 1
ATOM 743 N N . ALA A 1 98 ? 17.470 -0.352 -11.539 1.00 87.12 98 ALA A N 1
ATOM 744 C CA . ALA A 1 98 ? 17.666 0.131 -12.903 1.00 87.12 98 ALA A CA 1
ATOM 745 C C . ALA A 1 98 ? 19.049 0.779 -13.076 1.00 87.12 98 ALA A C 1
ATOM 747 O O . ALA A 1 98 ? 19.823 0.352 -13.932 1.00 87.12 98 ALA A O 1
ATOM 748 N N . VAL A 1 99 ? 19.411 1.726 -12.203 1.00 89.62 99 VAL A N 1
ATOM 749 C CA . VAL A 1 99 ? 20.720 2.402 -12.241 1.00 89.62 99 VAL A CA 1
ATOM 750 C C . VAL A 1 99 ? 21.864 1.403 -12.053 1.00 89.62 99 VAL A C 1
ATOM 752 O O . VAL A 1 99 ? 22.853 1.447 -12.780 1.00 89.62 99 VAL A O 1
ATOM 755 N N . TRP A 1 100 ? 21.736 0.471 -11.105 1.00 86.94 100 TRP A N 1
ATOM 756 C CA . TRP A 1 100 ? 22.761 -0.545 -10.866 1.00 86.94 100 TRP A CA 1
ATOM 757 C C . TRP A 1 100 ? 22.965 -1.460 -12.077 1.00 86.94 100 TRP A C 1
ATOM 759 O O . TRP A 1 100 ? 24.104 -1.779 -12.419 1.00 86.94 100 TRP A O 1
ATOM 769 N N . SER A 1 101 ? 21.878 -1.858 -12.747 1.00 81.50 101 SER A N 1
ATOM 770 C CA . SER A 1 101 ? 21.957 -2.689 -13.949 1.00 81.50 101 SER A CA 1
ATOM 771 C C . SER A 1 101 ? 22.740 -1.991 -15.067 1.00 81.50 101 SER A C 1
ATOM 773 O O . SER A 1 101 ? 23.667 -2.589 -15.613 1.00 81.50 101 SER A O 1
ATOM 775 N N . GLU A 1 102 ? 22.481 -0.704 -15.318 1.00 78.00 102 GLU A N 1
ATOM 776 C CA . GLU A 1 102 ? 23.215 0.093 -16.309 1.00 78.00 102 GLU A CA 1
ATOM 777 C C . GLU A 1 102 ? 24.707 0.203 -15.969 1.00 78.00 102 GLU A C 1
ATOM 779 O O . GLU A 1 102 ? 25.557 -0.013 -16.835 1.00 78.00 102 GLU A O 1
ATOM 784 N N . PHE A 1 103 ? 25.044 0.453 -14.698 1.00 77.50 103 PHE A N 1
ATOM 785 C CA . PHE A 1 103 ? 26.439 0.489 -14.250 1.00 77.50 103 PHE A CA 1
ATOM 786 C C . PHE A 1 103 ? 27.143 -0.861 -14.441 1.00 77.50 103 PHE A C 1
ATOM 788 O O . PHE A 1 103 ? 28.268 -0.897 -14.939 1.00 77.50 103 PHE A O 1
ATOM 795 N N . SER A 1 104 ? 26.491 -1.973 -14.095 1.00 72.62 104 SER A N 1
ATOM 796 C CA . SER A 1 104 ? 27.084 -3.313 -14.205 1.00 72.62 104 SER A CA 1
ATOM 797 C C . SER A 1 104 ? 27.375 -3.745 -15.648 1.00 72.62 104 SER A C 1
ATOM 799 O O . SER A 1 104 ? 28.384 -4.403 -15.884 1.00 72.62 104 SER A O 1
ATOM 801 N N . PHE A 1 105 ? 26.555 -3.324 -16.619 1.00 63.38 105 PHE A N 1
ATOM 802 C CA . PHE A 1 105 ? 26.774 -3.593 -18.047 1.00 63.38 105 PHE A CA 1
ATOM 803 C C . PHE A 1 105 ? 27.865 -2.713 -18.680 1.00 63.38 105 PHE A C 1
ATOM 805 O O . PHE A 1 105 ? 28.311 -2.996 -19.790 1.00 63.38 105 PHE A O 1
ATOM 812 N N . SER A 1 106 ? 28.295 -1.649 -17.994 1.00 65.94 106 SER A N 1
ATOM 813 C CA . SER A 1 106 ? 29.298 -0.693 -18.486 1.00 65.94 106 SER A CA 1
ATOM 814 C C . SER A 1 106 ? 30.740 -0.983 -18.036 1.00 65.94 106 SER A C 1
ATOM 816 O O . SER A 1 106 ? 31.659 -0.273 -18.449 1.00 65.94 106 SER A O 1
ATOM 818 N N . LEU A 1 107 ? 30.961 -2.019 -17.217 1.00 57.75 107 LEU A N 1
ATOM 819 C CA . LEU A 1 107 ? 32.298 -2.475 -16.820 1.00 57.75 107 LEU A CA 1
ATOM 820 C C . LEU A 1 107 ? 32.792 -3.576 -17.788 1.00 57.75 107 LEU A C 1
ATOM 822 O O . LEU A 1 107 ? 32.016 -4.487 -18.077 1.00 57.75 107 LEU A O 1
ATOM 826 N N . PRO A 1 108 ? 34.034 -3.484 -18.311 1.00 56.19 108 PRO A N 1
ATOM 827 C CA . PRO A 1 108 ? 34.598 -4.446 -19.264 1.00 56.19 108 PRO A CA 1
ATOM 828 C C . PRO A 1 108 ? 34.894 -5.824 -18.659 1.00 56.19 108 PRO A C 1
ATOM 830 O O . PRO A 1 108 ? 35.150 -5.904 -17.434 1.00 56.19 108 PRO A O 1
#

pLDDT: mean 88.04, std 10.07, range [54.59, 97.69]